Protein AF-A0A430FIF3-F1 (afdb_monomer)

Sequence (145 aa):
MPFPQLFASPEFWSAFLVASVGSGGVLAWILRRIDRHLDRHDMTITRDELDRALAESPVILALESKLDRDYTRLDESERDRRAIRLDVLRIEMFAHTNTRTQHERQLEAGKEYLALGGNGLGHARYDALKADYVRRETECDWEYR

Organism: NCBI:txid2306973

Structure (mmCIF, N/CA/C/O backbone):
data_AF-A0A430FIF3-F1
#
_entry.id   AF-A0A430FIF3-F1
#
loop_
_atom_site.group_PDB
_atom_site.id
_atom_site.type_symbol
_atom_site.label_atom_id
_atom_site.label_alt_id
_atom_site.label_comp_id
_atom_site.label_asym_id
_atom_site.label_entity_id
_atom_site.label_seq_id
_atom_site.pdbx_PDB_ins_code
_atom_site.Cartn_x
_atom_site.Cartn_y
_atom_site.Cartn_z
_atom_site.occupancy
_atom_site.B_iso_or_equiv
_atom_site.auth_seq_id
_atom_site.auth_comp_id
_atom_site.auth_asym_id
_atom_site.auth_atom_id
_atom_site.pdbx_PDB_model_num
ATOM 1 N N . MET A 1 1 ? -7.020 45.912 -17.435 1.00 45.12 1 MET A N 1
ATOM 2 C CA . MET A 1 1 ? -6.045 44.806 -17.334 1.00 45.12 1 MET A CA 1
ATOM 3 C C . MET A 1 1 ? -5.134 44.880 -18.555 1.00 45.12 1 MET A C 1
ATOM 5 O O . MET A 1 1 ? -5.679 44.903 -19.653 1.00 45.12 1 MET A O 1
ATOM 9 N N . PRO A 1 2 ? -3.809 45.040 -18.401 1.00 46.19 2 PRO A N 1
ATOM 10 C CA . PRO A 1 2 ? -2.894 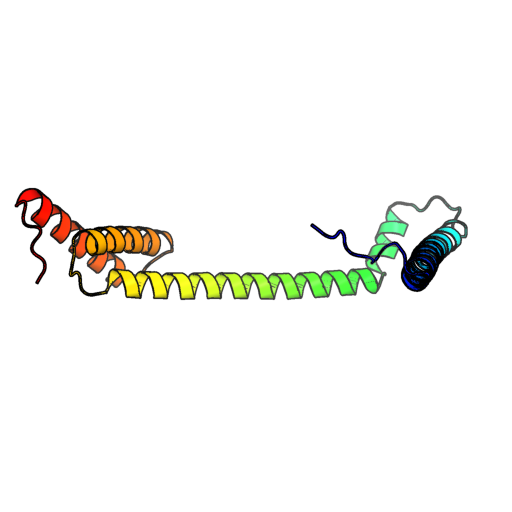45.195 -19.530 1.00 46.19 2 PRO A CA 1
ATOM 11 C C . PRO A 1 2 ? -2.587 43.826 -20.158 1.00 46.19 2 PRO A C 1
ATOM 13 O O . PRO A 1 2 ? -2.177 42.901 -19.463 1.00 46.19 2 PRO A O 1
ATOM 16 N N . PHE A 1 3 ? -2.808 43.694 -21.467 1.00 51.97 3 PHE A N 1
ATOM 17 C CA . PHE A 1 3 ? -2.373 42.536 -22.254 1.00 51.97 3 PHE A CA 1
ATOM 18 C C . PHE A 1 3 ? -0.846 42.594 -22.464 1.00 51.97 3 PHE A C 1
ATOM 20 O O . PHE A 1 3 ? -0.310 43.688 -22.666 1.00 51.97 3 PHE A O 1
ATOM 27 N N . PRO A 1 4 ? -0.119 41.464 -22.402 1.00 54.31 4 PRO A N 1
ATOM 28 C CA . PRO A 1 4 ? 1.340 41.470 -22.436 1.00 54.31 4 PRO A CA 1
ATOM 29 C C . PRO A 1 4 ? 1.866 41.858 -23.826 1.00 54.31 4 PRO A C 1
ATOM 31 O O . PRO A 1 4 ? 1.459 41.303 -24.844 1.00 54.31 4 PRO A O 1
ATOM 34 N N . GLN A 1 5 ? 2.817 42.793 -23.850 1.00 58.12 5 GLN A N 1
ATOM 35 C CA . GLN A 1 5 ? 3.445 43.406 -25.033 1.00 58.12 5 GLN A CA 1
ATOM 36 C C . GLN A 1 5 ? 4.363 42.457 -25.840 1.00 58.12 5 GLN A C 1
ATOM 38 O O . GLN A 1 5 ? 5.188 42.909 -26.629 1.00 58.12 5 GLN A O 1
ATOM 43 N N . LEU A 1 6 ? 4.232 41.139 -25.666 1.00 53.78 6 LEU A N 1
ATOM 44 C CA . LEU A 1 6 ? 5.118 40.135 -26.269 1.00 53.78 6 LEU A CA 1
ATOM 45 C C . LEU A 1 6 ? 4.971 40.030 -27.796 1.00 53.78 6 LEU A C 1
ATOM 47 O O . LEU A 1 6 ? 5.928 39.680 -28.471 1.00 53.78 6 LEU A O 1
ATOM 51 N N . PHE A 1 7 ? 3.808 40.381 -28.353 1.00 54.75 7 PHE A N 1
ATOM 52 C CA . PHE A 1 7 ? 3.545 40.291 -29.798 1.00 54.75 7 PHE A CA 1
ATOM 53 C C . PHE A 1 7 ? 3.959 41.539 -30.598 1.00 54.75 7 PHE A C 1
ATOM 55 O O . PHE A 1 7 ? 3.883 41.532 -31.827 1.00 54.75 7 PHE A O 1
ATOM 62 N N . ALA A 1 8 ? 4.372 42.614 -29.914 1.00 59.53 8 ALA A N 1
ATOM 63 C CA . ALA A 1 8 ? 4.724 43.893 -30.534 1.00 59.53 8 ALA A CA 1
ATOM 64 C C . ALA A 1 8 ? 6.238 44.077 -30.741 1.00 59.53 8 ALA A C 1
ATOM 66 O O . ALA A 1 8 ? 6.643 45.035 -31.400 1.00 59.53 8 ALA A O 1
ATOM 67 N N . SER A 1 9 ? 7.082 43.192 -30.192 1.00 66.88 9 SER A N 1
ATOM 68 C CA . SER A 1 9 ? 8.530 43.306 -30.357 1.00 66.88 9 SER A CA 1
ATOM 69 C C . SER A 1 9 ? 8.990 42.666 -31.680 1.00 66.88 9 SER A C 1
ATOM 71 O O . SER A 1 9 ? 8.602 41.539 -32.003 1.00 66.88 9 SER A O 1
ATOM 73 N N . PRO A 1 10 ? 9.843 43.347 -32.467 1.00 66.62 10 PRO A N 1
ATOM 74 C CA . PRO A 1 10 ? 10.403 42.783 -33.699 1.00 66.62 10 PRO A CA 1
ATOM 75 C C . PRO A 1 10 ? 11.294 41.556 -33.431 1.00 66.62 10 PRO A C 1
ATOM 77 O O . PRO A 1 10 ? 11.452 40.702 -34.301 1.00 66.62 10 PRO A O 1
ATOM 80 N N . GLU A 1 11 ? 11.818 41.432 -32.209 1.00 70.00 11 GLU A N 1
ATOM 81 C CA . GLU A 1 11 ? 12.601 40.285 -31.735 1.00 70.00 11 GLU A CA 1
ATOM 82 C C . GLU A 1 11 ? 11.768 38.999 -31.602 1.00 70.00 11 GLU A C 1
ATOM 84 O O . GLU A 1 11 ? 12.270 37.905 -31.853 1.00 70.00 11 GLU A O 1
ATOM 89 N N . PHE A 1 12 ? 10.476 39.107 -31.266 1.00 70.19 12 PHE A N 1
ATOM 90 C CA . PHE A 1 12 ? 9.582 37.949 -31.202 1.00 70.19 12 PHE A CA 1
ATOM 91 C C . PHE A 1 12 ? 9.345 37.349 -32.596 1.00 70.19 12 PHE A C 1
ATOM 93 O O . PHE A 1 12 ? 9.432 36.134 -32.781 1.00 70.19 12 PHE A O 1
ATOM 100 N N . TRP A 1 13 ? 9.107 38.197 -33.600 1.00 60.84 13 TRP A N 1
ATOM 101 C CA . TRP A 1 13 ? 8.873 37.752 -34.977 1.00 60.84 13 TRP A CA 1
ATOM 102 C C . TRP A 1 13 ? 10.129 37.187 -35.642 1.00 60.84 13 TRP A C 1
ATOM 104 O O . TRP A 1 13 ? 10.032 36.210 -36.388 1.00 60.84 13 TRP A O 1
ATOM 114 N N . SER A 1 14 ? 11.311 37.737 -35.347 1.00 68.25 14 SER A N 1
ATOM 115 C CA . SER A 1 14 ? 12.572 37.179 -35.844 1.00 68.25 14 SER A CA 1
ATOM 116 C C . SER A 1 14 ? 12.881 35.821 -35.205 1.00 68.25 14 SER A C 1
ATOM 118 O O . SER A 1 14 ? 13.217 34.882 -35.927 1.00 68.25 14 SER A O 1
ATOM 120 N N . ALA A 1 15 ? 12.675 35.666 -33.893 1.00 65.31 15 ALA A N 1
ATOM 121 C CA . ALA A 1 15 ? 12.822 34.382 -33.208 1.00 65.31 15 ALA A CA 1
ATOM 122 C C . ALA A 1 15 ? 11.824 33.330 -33.726 1.00 65.31 15 ALA A C 1
ATOM 124 O O . ALA A 1 15 ? 12.206 32.183 -33.963 1.00 65.31 15 ALA A O 1
ATOM 125 N N . PHE A 1 16 ? 10.570 33.722 -33.975 1.00 65.25 16 PHE A N 1
ATOM 126 C CA . PHE A 1 16 ? 9.550 32.837 -34.536 1.00 65.25 16 PHE A CA 1
ATOM 127 C C . PHE A 1 16 ? 9.892 32.386 -35.964 1.00 65.25 16 PHE A C 1
ATOM 129 O O . PHE A 1 16 ? 9.758 31.204 -36.282 1.00 65.25 16 PHE A O 1
ATOM 136 N N . LEU A 1 17 ? 10.393 33.284 -36.819 1.00 61.62 17 LEU A N 1
ATOM 137 C CA . LEU A 1 17 ? 10.817 32.949 -38.184 1.00 61.62 17 LEU A CA 1
ATOM 138 C C . LEU A 1 17 ? 12.050 32.041 -38.204 1.00 61.62 17 LEU A C 1
ATOM 140 O O . LEU A 1 17 ? 12.065 31.059 -38.944 1.00 61.62 17 LEU A O 1
ATOM 144 N N . VAL A 1 18 ? 13.055 32.312 -37.368 1.00 63.84 18 VAL A N 1
ATOM 145 C CA . VAL A 1 18 ? 14.255 31.465 -37.258 1.00 63.84 18 VAL A CA 1
ATOM 146 C C . VAL A 1 18 ? 13.897 30.078 -36.717 1.00 63.84 18 VAL A C 1
ATOM 148 O O . VAL A 1 18 ? 14.372 29.079 -37.257 1.00 63.84 18 VAL A O 1
ATOM 151 N N . ALA A 1 19 ? 13.009 29.990 -35.722 1.00 56.62 19 ALA A N 1
ATOM 152 C CA . ALA A 1 19 ? 12.508 28.713 -35.217 1.00 56.62 19 ALA A CA 1
ATOM 153 C C . ALA A 1 19 ? 11.702 27.951 -36.286 1.00 56.62 19 ALA A C 1
ATOM 155 O O . ALA A 1 19 ? 11.930 26.763 -36.495 1.00 56.62 19 ALA A O 1
ATOM 156 N N . SER A 1 20 ? 10.833 28.639 -37.032 1.00 58.38 20 SER A N 1
ATOM 157 C CA . SER A 1 20 ? 10.010 28.036 -38.093 1.00 58.38 20 SER A CA 1
ATOM 158 C C . SER A 1 20 ? 10.855 27.506 -39.259 1.00 58.38 20 SER A C 1
ATOM 160 O O . SER A 1 20 ? 10.622 26.400 -39.751 1.00 58.38 20 SER A O 1
ATOM 162 N N . VAL A 1 21 ? 11.877 28.260 -39.677 1.00 57.66 21 VAL A N 1
ATOM 163 C CA . VAL A 1 21 ? 12.812 27.859 -40.742 1.00 57.66 21 VAL A CA 1
ATOM 164 C C . VAL A 1 21 ? 13.755 26.748 -40.266 1.00 57.66 21 VAL A C 1
ATOM 166 O O . VAL A 1 21 ? 14.027 25.814 -41.021 1.00 57.66 21 VAL A O 1
ATOM 169 N N . GLY A 1 22 ? 14.198 26.786 -39.006 1.00 53.81 22 GLY A N 1
ATOM 170 C CA . GLY A 1 22 ? 15.024 25.739 -38.399 1.00 53.81 22 GLY A CA 1
ATOM 171 C C . GLY A 1 22 ? 14.293 24.400 -38.269 1.00 53.81 22 GLY A C 1
ATOM 172 O O . GLY A 1 22 ? 14.832 23.361 -38.651 1.00 53.81 22 GLY A O 1
ATOM 173 N N . SER A 1 23 ? 13.040 24.409 -37.807 1.00 52.16 23 SER A N 1
ATOM 174 C CA . SER A 1 23 ? 12.227 23.195 -37.657 1.00 52.16 23 SER A CA 1
ATOM 175 C C . SER A 1 23 ? 11.802 22.604 -39.005 1.00 52.16 23 SER A C 1
ATOM 177 O O . SER A 1 23 ? 11.862 21.386 -39.187 1.00 52.16 23 SER A O 1
ATOM 179 N N . GLY A 1 24 ? 11.443 23.452 -39.978 1.00 49.88 24 GLY A N 1
ATOM 180 C CA . GLY A 1 24 ? 11.095 23.020 -41.333 1.00 49.88 24 GLY A CA 1
ATOM 181 C C . GLY A 1 24 ? 12.292 22.471 -42.111 1.00 49.88 24 GLY A C 1
ATOM 182 O O . GLY A 1 24 ? 12.164 21.459 -42.794 1.00 49.88 24 GLY A O 1
ATOM 183 N N . GLY A 1 25 ? 13.473 23.080 -41.962 1.00 57.09 25 GLY A N 1
ATOM 184 C CA . GLY A 1 25 ? 14.703 22.635 -42.619 1.00 57.09 25 GLY A CA 1
ATOM 185 C C . GLY A 1 25 ? 15.209 21.284 -42.112 1.00 57.09 25 GLY A C 1
ATOM 186 O O . GLY A 1 25 ? 15.630 20.456 -42.915 1.00 57.09 25 GLY A O 1
ATOM 187 N N . VAL A 1 26 ? 15.118 21.023 -40.804 1.00 58.47 26 VAL A N 1
ATOM 188 C CA . VAL A 1 26 ? 15.513 19.730 -40.218 1.00 58.47 26 VAL A CA 1
ATOM 189 C C . VAL A 1 26 ? 14.536 18.626 -40.615 1.00 58.47 26 VAL A C 1
ATOM 191 O O . VAL A 1 26 ? 14.978 17.566 -41.049 1.00 58.47 26 VAL A O 1
ATOM 194 N N . LEU A 1 27 ? 13.223 18.876 -40.561 1.00 53.44 27 LEU A N 1
ATOM 195 C CA . LEU A 1 27 ? 12.224 17.913 -41.037 1.00 53.44 27 LEU A CA 1
ATOM 196 C C . LEU A 1 27 ? 12.357 17.663 -42.542 1.00 53.44 27 LEU A C 1
ATOM 198 O O . LEU A 1 27 ? 12.366 16.512 -42.960 1.00 53.44 27 LEU A O 1
ATOM 202 N N . ALA A 1 28 ? 12.550 18.705 -43.355 1.00 60.19 28 ALA A N 1
ATOM 203 C CA . ALA A 1 28 ? 12.780 18.560 -44.790 1.00 60.19 28 ALA A CA 1
ATOM 204 C C . ALA A 1 28 ? 14.100 17.837 -45.098 1.00 60.19 28 ALA A C 1
ATOM 206 O O . ALA A 1 28 ? 14.166 17.072 -46.055 1.00 60.19 28 ALA A O 1
ATOM 207 N N . TRP A 1 29 ? 15.149 18.032 -44.294 1.00 67.38 29 TRP A N 1
ATOM 208 C CA . TRP A 1 29 ? 16.409 17.302 -44.428 1.00 67.38 29 TRP A CA 1
ATOM 209 C C . TRP A 1 29 ? 16.261 15.829 -44.037 1.00 67.38 29 TRP A C 1
ATOM 211 O O . TRP A 1 29 ? 16.745 14.975 -44.775 1.00 67.38 29 TRP A O 1
ATOM 221 N N . ILE A 1 30 ? 15.552 15.519 -42.945 1.00 66.44 30 ILE A N 1
ATOM 222 C CA . ILE A 1 30 ? 15.249 14.142 -42.517 1.00 66.44 30 ILE A CA 1
ATOM 223 C C . ILE A 1 30 ? 14.392 13.442 -43.572 1.00 66.44 30 ILE A C 1
ATOM 225 O O . ILE A 1 30 ? 14.760 12.367 -44.040 1.00 66.44 30 ILE A O 1
ATOM 229 N N . LEU A 1 31 ? 13.302 14.076 -44.007 1.00 66.06 31 LEU A N 1
ATOM 230 C CA . LEU A 1 31 ? 12.425 13.538 -45.043 1.00 66.06 31 LEU A CA 1
ATOM 231 C C . LEU A 1 31 ? 13.194 13.341 -46.346 1.00 66.06 31 LEU A C 1
ATOM 233 O O . LEU A 1 31 ? 13.163 12.253 -46.894 1.00 66.06 31 LEU A O 1
ATOM 237 N N . ARG A 1 32 ? 13.997 14.316 -46.789 1.00 66.19 32 ARG A N 1
ATOM 238 C CA . ARG A 1 32 ? 14.805 14.183 -48.011 1.00 66.19 32 ARG A CA 1
ATOM 239 C C . ARG A 1 32 ? 15.947 13.173 -47.877 1.00 66.19 32 ARG A C 1
ATOM 241 O O . ARG A 1 32 ? 16.416 12.657 -48.888 1.00 66.19 32 ARG A O 1
ATOM 248 N N . ARG A 1 33 ? 16.444 12.904 -46.666 1.00 68.25 33 ARG A N 1
ATOM 249 C CA . ARG A 1 33 ? 17.435 11.849 -46.399 1.00 68.25 33 ARG A CA 1
ATOM 250 C C . ARG A 1 33 ? 16.792 10.476 -46.550 1.00 68.25 33 ARG A C 1
ATOM 252 O O . ARG A 1 33 ? 17.409 9.626 -47.179 1.00 68.25 33 ARG A O 1
ATOM 259 N N . ILE A 1 34 ? 15.590 10.301 -46.002 1.00 62.34 34 ILE A N 1
ATOM 260 C CA . ILE A 1 34 ? 14.786 9.078 -46.099 1.00 62.34 34 ILE A CA 1
ATOM 261 C C . ILE A 1 34 ? 14.365 8.855 -47.553 1.00 62.34 34 ILE A C 1
ATOM 263 O O . ILE A 1 34 ? 14.656 7.806 -48.111 1.00 62.34 34 ILE A O 1
ATOM 267 N N . ASP A 1 35 ? 13.814 9.881 -48.196 1.00 59.41 35 ASP A N 1
ATOM 268 C CA . ASP A 1 35 ? 13.334 9.846 -49.577 1.00 59.41 35 ASP A CA 1
ATOM 269 C C . ASP A 1 35 ? 14.471 9.502 -50.544 1.00 59.41 35 ASP A C 1
ATOM 271 O O . ASP A 1 35 ? 14.382 8.543 -51.288 1.00 59.41 35 ASP A O 1
ATOM 275 N N . ARG A 1 36 ? 15.643 10.143 -50.425 1.00 60.44 36 ARG A N 1
ATOM 276 C CA . ARG A 1 36 ? 16.822 9.822 -51.257 1.00 60.44 36 ARG A CA 1
ATOM 277 C C . ARG A 1 36 ? 17.429 8.440 -50.964 1.00 60.44 36 ARG A C 1
ATOM 279 O O . ARG A 1 36 ? 18.252 7.964 -51.746 1.00 60.44 36 ARG A O 1
ATOM 286 N N . HIS A 1 37 ? 17.099 7.837 -49.821 1.00 55.31 37 HIS A N 1
ATOM 287 C CA . HIS A 1 37 ? 17.475 6.464 -49.488 1.00 55.31 37 HIS A CA 1
ATOM 288 C C . HIS A 1 37 ? 16.441 5.453 -50.000 1.00 55.31 37 HIS A C 1
ATOM 290 O O . HIS A 1 37 ? 16.833 4.338 -50.319 1.00 55.31 37 HIS A O 1
ATOM 296 N N . LEU A 1 38 ? 15.168 5.843 -50.120 1.00 52.84 38 LEU A N 1
ATOM 297 C CA . LEU A 1 38 ? 14.099 5.048 -50.728 1.00 52.84 38 LEU A CA 1
ATOM 298 C C . LEU A 1 38 ? 14.130 5.104 -52.264 1.00 52.84 38 LEU A C 1
ATOM 300 O O . LEU A 1 38 ? 14.073 4.059 -52.895 1.00 52.84 38 LEU A O 1
ATOM 304 N N . ASP A 1 39 ? 14.340 6.278 -52.867 1.00 53.00 39 ASP A N 1
ATOM 305 C CA . ASP A 1 39 ? 14.382 6.491 -54.329 1.00 53.00 39 ASP A CA 1
ATOM 306 C C . ASP A 1 39 ? 15.543 5.745 -55.006 1.00 53.00 39 ASP A C 1
ATOM 308 O O . ASP A 1 39 ? 15.518 5.435 -56.194 1.00 53.00 39 ASP A O 1
ATOM 312 N N . ARG A 1 40 ? 16.607 5.447 -54.249 1.00 55.66 40 ARG A N 1
ATOM 313 C CA . ARG A 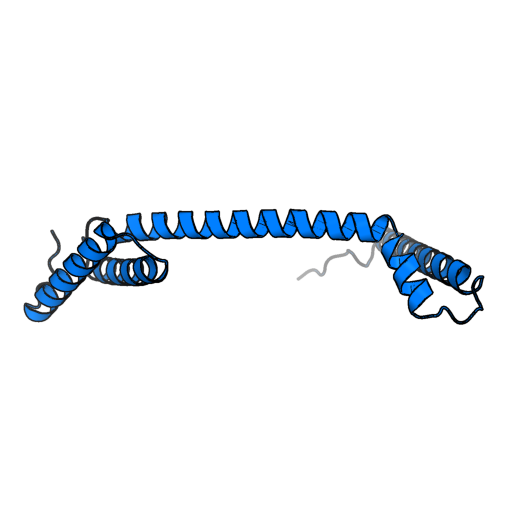1 40 ? 17.741 4.653 -54.747 1.00 55.66 40 ARG A CA 1
ATOM 314 C C . ARG A 1 40 ? 17.451 3.144 -54.730 1.00 55.66 40 ARG A C 1
ATOM 316 O O . ARG A 1 40 ? 18.212 2.385 -55.321 1.00 55.66 40 ARG A O 1
ATOM 323 N N . HIS A 1 41 ? 16.368 2.729 -54.077 1.00 48.53 41 HIS A N 1
ATOM 324 C CA . HIS A 1 41 ? 15.896 1.354 -53.961 1.00 48.53 41 HIS A CA 1
ATOM 325 C C . HIS A 1 41 ? 14.494 1.213 -54.580 1.00 48.53 41 HIS A C 1
ATOM 327 O O . HIS A 1 41 ? 13.590 0.665 -53.955 1.00 48.53 41 HIS A O 1
ATOM 333 N N . ASP A 1 42 ? 14.324 1.655 -55.833 1.00 42.75 42 ASP A N 1
ATOM 334 C CA . ASP A 1 42 ? 13.185 1.273 -56.689 1.00 42.75 42 ASP A CA 1
ATOM 335 C C . ASP A 1 42 ? 13.324 -0.191 -57.163 1.00 42.75 42 ASP A C 1
ATOM 337 O O . ASP A 1 42 ? 13.381 -0.533 -58.342 1.00 42.75 42 ASP A O 1
ATOM 341 N N . MET A 1 43 ? 13.473 -1.080 -56.190 1.00 49.44 43 MET A N 1
ATOM 342 C CA . MET A 1 43 ? 13.221 -2.502 -56.299 1.00 49.44 43 MET A CA 1
ATOM 343 C C . MET A 1 43 ? 12.248 -2.777 -55.174 1.00 49.44 43 MET A C 1
ATOM 345 O O . MET A 1 43 ? 12.543 -2.451 -54.031 1.00 49.44 43 MET A O 1
ATOM 349 N N . THR A 1 44 ? 11.079 -3.313 -55.509 1.00 48.84 44 THR A N 1
ATOM 350 C CA . THR A 1 44 ? 10.0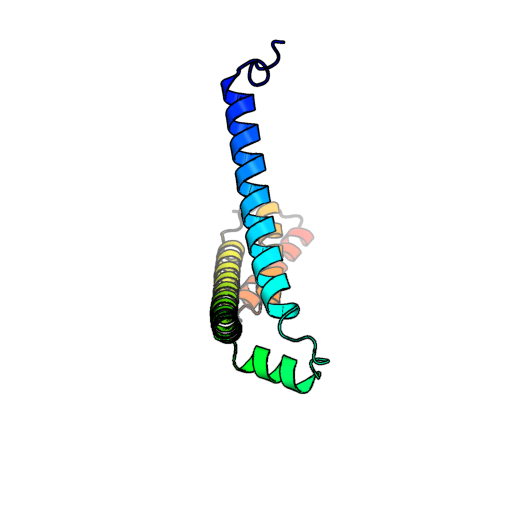66 -3.787 -54.564 1.00 48.84 44 THR A CA 1
ATOM 351 C C . THR A 1 44 ? 10.736 -4.515 -53.402 1.00 48.84 44 THR A C 1
ATOM 353 O O . THR A 1 44 ? 11.068 -5.693 -53.538 1.00 48.84 44 THR A O 1
ATOM 356 N N . ILE A 1 45 ? 10.971 -3.797 -52.297 1.00 53.75 45 ILE A N 1
ATOM 357 C CA . ILE A 1 45 ? 11.613 -4.345 -51.107 1.00 53.75 45 ILE A CA 1
ATOM 358 C C . ILE A 1 45 ? 10.680 -5.442 -50.630 1.00 53.75 45 ILE A C 1
ATOM 360 O O . ILE A 1 45 ? 9.543 -5.199 -50.216 1.00 53.75 45 ILE A O 1
ATOM 364 N N . THR A 1 46 ? 11.143 -6.673 -50.787 1.00 63.91 46 THR A N 1
ATOM 365 C CA . THR A 1 46 ? 10.410 -7.832 -50.304 1.00 63.91 46 THR A CA 1
ATOM 366 C C . THR A 1 46 ? 10.374 -7.762 -48.781 1.00 63.91 46 THR A C 1
ATOM 368 O O . THR A 1 46 ? 11.289 -7.234 -48.147 1.00 63.91 46 THR A O 1
ATOM 371 N N . ARG A 1 47 ? 9.296 -8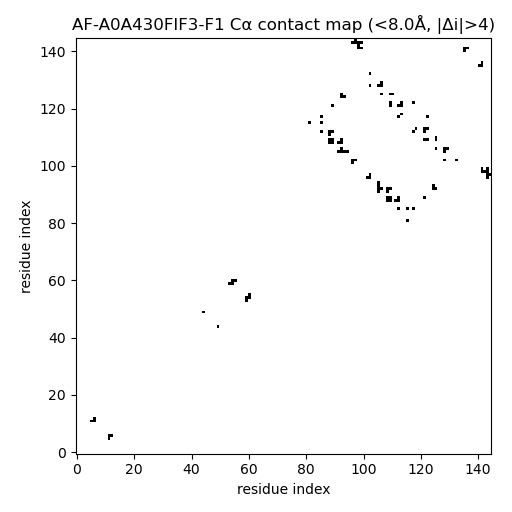.262 -48.169 1.00 63.12 47 ARG A N 1
ATOM 372 C CA . ARG A 1 47 ? 9.130 -8.272 -46.706 1.00 63.12 47 ARG A CA 1
ATOM 373 C C . ARG A 1 47 ? 10.372 -8.827 -45.991 1.00 63.12 47 ARG A C 1
ATOM 375 O O . ARG A 1 47 ? 10.773 -8.283 -44.971 1.00 63.12 47 ARG A O 1
ATOM 382 N N . ASP A 1 48 ? 11.019 -9.813 -46.604 1.00 68.19 48 ASP A N 1
ATOM 383 C CA . ASP A 1 48 ? 12.227 -10.463 -46.098 1.00 68.19 48 ASP A CA 1
ATOM 384 C C . ASP A 1 48 ? 13.463 -9.540 -46.092 1.00 68.19 48 ASP A C 1
ATOM 386 O O . ASP A 1 48 ? 14.284 -9.617 -45.180 1.00 68.19 48 ASP A O 1
ATOM 390 N N . GLU A 1 49 ? 13.605 -8.632 -47.065 1.00 61.31 49 GLU A N 1
ATOM 391 C CA . GLU A 1 49 ? 14.678 -7.622 -47.079 1.00 61.31 49 GLU A CA 1
ATOM 392 C C . GLU A 1 49 ? 14.444 -6.523 -46.045 1.00 61.31 49 GLU A C 1
ATOM 394 O O . GLU A 1 49 ? 15.399 -6.052 -45.426 1.00 61.31 49 GLU A O 1
ATOM 399 N N . LEU A 1 50 ? 13.184 -6.136 -45.825 1.00 64.19 50 LEU A N 1
ATOM 400 C CA . LEU A 1 50 ? 12.835 -5.199 -44.764 1.00 64.19 50 LEU A CA 1
ATOM 401 C C . LEU A 1 50 ? 13.103 -5.822 -43.391 1.00 64.19 50 LEU A C 1
ATOM 403 O O . LEU A 1 50 ? 13.770 -5.201 -42.570 1.00 64.19 50 LEU A O 1
ATOM 407 N N . ASP A 1 51 ? 12.667 -7.061 -43.165 1.00 68.38 51 ASP A N 1
ATOM 408 C CA . ASP A 1 51 ? 12.923 -7.791 -41.920 1.00 68.38 51 ASP A CA 1
ATOM 409 C C . ASP A 1 51 ? 14.433 -7.984 -41.689 1.00 68.38 51 ASP A C 1
ATOM 411 O O . ASP A 1 51 ? 14.919 -7.815 -40.569 1.00 68.38 51 ASP A O 1
ATOM 415 N N . ARG A 1 52 ? 15.212 -8.224 -42.753 1.00 68.19 52 ARG A N 1
ATOM 416 C CA . ARG A 1 52 ? 16.676 -8.302 -42.679 1.00 68.19 52 ARG A CA 1
ATOM 417 C C . ARG A 1 52 ? 17.334 -6.957 -42.365 1.00 68.19 52 ARG A C 1
ATOM 419 O O . ARG A 1 52 ? 18.208 -6.899 -41.504 1.00 68.19 52 ARG A O 1
ATOM 426 N N . ALA A 1 53 ? 16.913 -5.874 -43.014 1.00 65.69 53 ALA A N 1
ATOM 427 C CA . ALA A 1 53 ? 17.434 -4.533 -42.751 1.00 65.69 53 ALA A CA 1
ATOM 428 C C . ALA A 1 53 ? 17.052 -4.030 -41.349 1.00 65.69 53 ALA A C 1
ATOM 430 O O . ALA A 1 53 ? 17.833 -3.319 -40.716 1.00 65.69 53 ALA A O 1
ATOM 431 N N . LEU A 1 54 ? 15.877 -4.415 -40.841 1.00 63.47 54 LEU A N 1
ATOM 432 C CA . LEU A 1 54 ? 15.454 -4.125 -39.474 1.00 63.47 54 LEU A CA 1
ATOM 433 C C . LEU A 1 54 ? 16.269 -4.938 -38.453 1.00 63.47 54 LEU A C 1
ATOM 435 O O . LEU A 1 54 ? 16.695 -4.375 -37.447 1.00 63.47 54 LEU A O 1
ATOM 439 N N . ALA A 1 55 ? 16.551 -6.214 -38.739 1.00 67.25 55 ALA A N 1
ATOM 440 C CA . ALA A 1 55 ? 17.377 -7.080 -37.893 1.00 67.25 55 ALA A CA 1
ATOM 441 C C . ALA A 1 55 ? 18.861 -6.665 -37.856 1.00 67.25 55 ALA A C 1
ATOM 443 O O . ALA A 1 55 ? 19.522 -6.809 -36.829 1.00 67.25 55 ALA A O 1
ATOM 444 N N . GLU A 1 56 ? 19.393 -6.130 -38.958 1.00 69.62 56 GLU A N 1
ATOM 445 C CA . GLU A 1 56 ? 20.783 -5.660 -39.054 1.00 69.62 56 GLU A CA 1
ATOM 446 C C . GLU A 1 56 ? 20.941 -4.177 -38.648 1.00 69.62 56 GLU A C 1
ATOM 448 O O . GLU A 1 56 ? 22.064 -3.681 -38.525 1.00 69.62 56 GLU A O 1
ATOM 453 N N . SER A 1 57 ? 19.839 -3.450 -38.413 1.00 76.19 57 SER A N 1
ATOM 454 C CA . SER A 1 57 ? 19.878 -2.028 -38.062 1.00 76.19 57 SER A CA 1
ATOM 455 C C . SER A 1 57 ? 20.437 -1.822 -36.647 1.00 76.19 57 SER A C 1
ATOM 457 O O . SER A 1 57 ? 19.783 -2.176 -35.658 1.00 76.19 57 SER A O 1
ATOM 459 N N . PRO A 1 58 ? 21.597 -1.152 -36.494 1.00 76.44 58 PRO A N 1
ATOM 460 C CA . PRO A 1 58 ? 22.195 -0.904 -35.183 1.00 76.44 58 PRO A CA 1
ATOM 461 C C . PRO A 1 58 ? 21.308 -0.023 -34.295 1.00 76.44 58 PRO A C 1
ATOM 463 O O . PRO A 1 58 ? 21.410 -0.076 -33.073 1.00 76.44 58 PRO A O 1
ATOM 466 N N . VAL A 1 59 ? 20.416 0.774 -34.896 1.00 79.31 59 VAL A N 1
ATOM 467 C CA . VAL A 1 59 ? 19.450 1.606 -34.168 1.00 79.31 59 VAL A CA 1
ATOM 468 C C . VAL A 1 59 ? 18.365 0.747 -33.525 1.00 79.31 59 VAL A C 1
ATOM 470 O O . VAL A 1 59 ? 17.979 1.023 -32.393 1.00 79.31 59 VAL A O 1
ATOM 473 N N . ILE A 1 60 ? 17.889 -0.293 -34.214 1.00 75.88 60 ILE A N 1
ATOM 474 C CA . ILE A 1 60 ? 16.828 -1.173 -33.705 1.00 75.88 60 ILE A CA 1
ATOM 475 C C . ILE A 1 60 ? 17.369 -2.060 -32.592 1.00 75.88 60 ILE A C 1
ATOM 477 O O . ILE A 1 60 ? 16.766 -2.107 -31.526 1.00 75.88 60 ILE A O 1
ATOM 481 N N . LEU A 1 61 ? 18.560 -2.633 -32.768 1.00 78.69 61 LEU A N 1
ATOM 482 C CA . LEU A 1 61 ? 19.240 -3.385 -31.708 1.00 78.69 61 LEU A CA 1
ATOM 483 C C . LEU A 1 61 ? 19.555 -2.504 -30.481 1.00 78.69 61 LEU A C 1
ATOM 485 O O . LEU A 1 61 ? 19.411 -2.926 -29.330 1.00 78.69 61 LEU A O 1
ATOM 489 N N . ALA A 1 62 ? 19.945 -1.241 -30.695 1.00 84.12 62 ALA A N 1
ATOM 490 C CA . ALA A 1 62 ? 20.139 -0.283 -29.605 1.00 84.12 62 ALA A CA 1
ATOM 491 C C . ALA A 1 62 ? 18.820 0.084 -28.900 1.00 84.12 62 ALA A C 1
ATOM 493 O O . ALA A 1 62 ? 18.809 0.302 -27.689 1.00 84.12 62 ALA A O 1
ATOM 494 N N . LEU A 1 63 ? 17.709 0.151 -29.637 1.00 83.38 63 LEU A N 1
ATOM 495 C CA . LEU A 1 63 ? 16.392 0.445 -29.078 1.00 83.38 63 LEU A CA 1
ATOM 496 C C . LEU A 1 63 ? 15.831 -0.746 -28.296 1.00 83.38 63 LEU A C 1
ATOM 498 O O . LEU A 1 63 ? 15.322 -0.547 -27.199 1.00 83.38 63 LEU A O 1
ATOM 502 N N . GLU A 1 64 ? 15.983 -1.964 -28.811 1.00 85.31 64 GLU A N 1
ATOM 503 C CA . GLU A 1 64 ? 15.596 -3.205 -28.135 1.00 85.31 64 GLU A CA 1
ATOM 504 C C . GLU A 1 64 ? 16.376 -3.387 -26.829 1.00 85.31 64 GLU A C 1
ATOM 506 O O . GLU A 1 64 ? 15.774 -3.531 -25.769 1.00 85.31 64 GLU A O 1
ATOM 511 N N . SER A 1 65 ? 17.707 -3.252 -26.867 1.00 85.88 65 SER A N 1
ATOM 512 C CA . SER A 1 65 ? 18.539 -3.343 -25.655 1.00 85.88 65 SER A CA 1
ATOM 513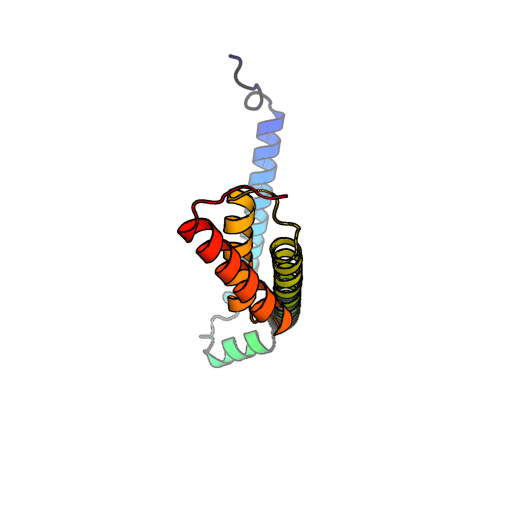 C C . SER A 1 65 ? 18.242 -2.245 -24.627 1.00 85.88 65 SER A C 1
ATOM 515 O O . SER A 1 65 ? 18.391 -2.458 -23.421 1.00 85.88 65 SER A O 1
ATOM 517 N N . LYS A 1 66 ? 17.814 -1.059 -25.076 1.00 90.56 66 LYS A N 1
ATOM 518 C CA . LYS A 1 66 ? 17.348 0.000 -24.179 1.00 90.56 66 LYS A CA 1
ATOM 519 C C . LYS A 1 66 ? 15.985 -0.335 -23.579 1.00 90.56 66 LYS A C 1
ATOM 521 O O . LYS A 1 66 ? 15.806 -0.142 -22.382 1.00 90.56 66 LYS A O 1
ATOM 526 N N . LEU A 1 67 ? 15.053 -0.835 -24.387 1.00 91.19 67 LEU A N 1
ATOM 527 C CA . LEU A 1 67 ? 13.712 -1.199 -23.944 1.00 91.19 67 LEU A CA 1
ATOM 528 C C . LEU A 1 67 ? 13.754 -2.344 -22.929 1.00 91.19 67 LEU A C 1
ATOM 530 O O . LEU A 1 67 ? 13.081 -2.259 -21.909 1.00 91.19 67 LEU A O 1
ATOM 534 N N . ASP A 1 68 ? 14.599 -3.349 -23.152 1.00 91.75 68 ASP A N 1
ATOM 535 C CA . ASP A 1 68 ? 14.825 -4.455 -22.215 1.00 91.75 68 ASP A CA 1
ATOM 536 C C . ASP A 1 68 ? 15.367 -3.963 -20.856 1.00 91.75 68 ASP A C 1
ATOM 538 O O . ASP A 1 68 ? 14.861 -4.309 -19.782 1.00 91.75 68 ASP A O 1
ATOM 542 N N . ARG A 1 69 ? 16.340 -3.042 -20.892 1.00 90.81 69 ARG A N 1
ATOM 543 C CA . ARG A 1 69 ? 16.883 -2.401 -19.686 1.00 90.81 69 ARG A CA 1
ATOM 544 C C . ARG A 1 69 ? 15.843 -1.555 -18.954 1.00 90.81 69 ARG A C 1
ATOM 546 O O . ARG A 1 69 ? 15.761 -1.615 -17.727 1.00 90.81 69 ARG A O 1
ATOM 553 N N . ASP A 1 70 ? 15.080 -0.750 -19.686 1.00 92.88 70 ASP A N 1
ATOM 554 C CA . ASP A 1 70 ? 14.059 0.125 -19.110 1.00 92.88 70 ASP A CA 1
ATOM 555 C C . ASP A 1 70 ? 12.900 -0.699 -18.527 1.00 92.88 70 ASP A C 1
ATOM 557 O O . ASP A 1 70 ? 12.405 -0.366 -17.450 1.00 92.88 70 ASP A O 1
ATOM 561 N N . TYR A 1 71 ? 12.524 -1.808 -19.172 1.00 92.44 71 TYR A N 1
ATOM 562 C CA . TYR A 1 71 ? 11.526 -2.749 -18.664 1.00 92.44 71 TYR A CA 1
ATOM 563 C C . TYR A 1 71 ? 11.980 -3.388 -17.348 1.00 92.44 71 TYR A C 1
ATOM 565 O O . TYR A 1 71 ? 11.242 -3.362 -16.365 1.00 92.44 71 TYR A O 1
ATOM 573 N N . THR A 1 72 ? 13.225 -3.867 -17.292 1.00 92.12 72 THR A N 1
ATOM 574 C CA . THR A 1 72 ? 13.814 -4.425 -16.063 1.00 92.12 72 THR A CA 1
ATOM 575 C C . THR A 1 72 ? 13.818 -3.397 -14.929 1.00 92.12 72 THR A C 1
ATOM 577 O O . THR A 1 72 ? 13.379 -3.683 -13.817 1.00 92.12 72 THR A O 1
ATOM 580 N N . ARG A 1 73 ? 14.238 -2.159 -15.220 1.00 92.81 73 ARG A N 1
ATOM 581 C CA . ARG A 1 73 ? 14.248 -1.063 -14.241 1.00 92.81 73 ARG A CA 1
ATOM 582 C C . ARG A 1 73 ? 12.843 -0.707 -13.744 1.00 92.81 73 ARG A C 1
ATOM 584 O O . ARG A 1 73 ? 12.672 -0.328 -12.585 1.00 92.81 73 ARG A O 1
ATOM 591 N N . LEU A 1 74 ? 11.844 -0.762 -14.621 1.00 93.44 74 LEU A N 1
ATOM 592 C CA . LEU A 1 74 ? 10.459 -0.470 -14.266 1.00 93.44 74 LEU A CA 1
ATOM 593 C C . LEU A 1 74 ? 9.887 -1.555 -13.350 1.00 93.44 74 LEU A C 1
ATOM 595 O O . LEU A 1 74 ? 9.306 -1.225 -12.320 1.00 93.44 74 LEU A O 1
ATOM 599 N N . ASP A 1 75 ? 10.131 -2.820 -13.672 1.00 93.56 75 ASP A N 1
ATOM 600 C CA . ASP A 1 75 ? 9.730 -3.975 -12.866 1.00 93.56 75 ASP A CA 1
ATOM 601 C C . ASP A 1 75 ? 10.389 -3.957 -11.468 1.00 93.56 75 ASP A C 1
ATOM 603 O O . ASP A 1 75 ? 9.721 -4.151 -10.451 1.00 93.56 75 ASP A O 1
ATOM 607 N N . GLU A 1 76 ? 11.676 -3.603 -11.374 1.00 94.06 76 GLU A N 1
ATOM 608 C CA . GLU A 1 76 ? 12.343 -3.328 -10.089 1.00 94.06 76 GLU A CA 1
ATOM 609 C C . GLU A 1 76 ? 11.660 -2.190 -9.314 1.00 94.06 76 GLU A C 1
ATOM 611 O O . GLU A 1 76 ? 11.331 -2.340 -8.136 1.00 94.06 76 GLU A O 1
ATOM 616 N N . SER A 1 77 ? 11.364 -1.069 -9.981 1.00 93.94 77 SER A N 1
ATOM 617 C CA . SER A 1 77 ? 10.692 0.065 -9.342 1.00 93.94 77 SER A CA 1
ATOM 618 C C . SER A 1 77 ? 9.281 -0.278 -8.853 1.00 93.94 77 SER A C 1
ATOM 620 O O . SER A 1 77 ? 8.849 0.252 -7.826 1.00 93.94 77 SER A O 1
ATOM 622 N N . GLU A 1 78 ? 8.544 -1.130 -9.564 1.00 93.88 78 GLU A N 1
ATOM 623 C CA . GLU A 1 78 ? 7.219 -1.591 -9.150 1.00 93.88 78 GLU A CA 1
ATOM 624 C C . GLU A 1 78 ? 7.288 -2.493 -7.916 1.00 93.88 78 GLU A C 1
ATOM 626 O O . GLU A 1 78 ? 6.487 -2.322 -6.988 1.00 93.88 78 GLU A O 1
ATOM 631 N N . ARG A 1 79 ? 8.280 -3.391 -7.848 1.00 93.06 79 ARG A N 1
ATOM 632 C CA . ARG A 1 79 ? 8.542 -4.200 -6.648 1.00 93.06 79 ARG A CA 1
ATOM 633 C C . ARG A 1 79 ? 8.860 -3.325 -5.440 1.00 93.06 79 ARG A C 1
ATOM 635 O O . ARG A 1 79 ? 8.252 -3.519 -4.386 1.00 93.06 79 ARG A O 1
ATOM 642 N N . ASP A 1 80 ? 9.728 -2.331 -5.607 1.00 94.88 80 ASP A N 1
ATOM 643 C CA . ASP A 1 80 ? 10.097 -1.401 -4.536 1.00 94.88 80 ASP A CA 1
ATOM 644 C C . ASP A 1 80 ? 8.894 -0.591 -4.050 1.00 94.88 80 ASP A C 1
ATOM 646 O O . ASP A 1 80 ? 8.646 -0.482 -2.848 1.00 94.88 80 ASP A O 1
ATOM 650 N N . ARG A 1 81 ? 8.081 -0.064 -4.974 1.00 95.31 81 ARG A N 1
ATOM 651 C CA . ARG A 1 81 ? 6.848 0.657 -4.622 1.00 95.31 81 ARG A CA 1
ATOM 652 C C . ARG A 1 81 ? 5.884 -0.222 -3.843 1.00 95.31 81 ARG A C 1
ATOM 654 O O . ARG A 1 81 ? 5.295 0.244 -2.868 1.00 95.31 81 ARG A O 1
ATOM 661 N N . ARG A 1 82 ? 5.725 -1.484 -4.248 1.00 95.19 82 ARG A N 1
ATOM 662 C CA . ARG A 1 82 ? 4.871 -2.438 -3.537 1.00 95.19 82 ARG A CA 1
ATOM 663 C C . ARG A 1 82 ? 5.399 -2.722 -2.131 1.00 95.19 82 ARG A C 1
ATOM 665 O O . ARG A 1 82 ? 4.603 -2.742 -1.194 1.00 95.19 82 ARG A O 1
ATOM 672 N N . ALA A 1 83 ? 6.710 -2.895 -1.972 1.00 94.50 83 ALA A N 1
ATOM 673 C CA . ALA A 1 83 ? 7.339 -3.100 -0.669 1.00 94.50 83 ALA A CA 1
ATOM 674 C C . ALA A 1 83 ? 7.138 -1.887 0.256 1.00 94.50 83 ALA A C 1
ATOM 676 O O . ALA A 1 83 ? 6.639 -2.034 1.370 1.00 94.50 83 ALA A O 1
ATOM 677 N N . ILE A 1 84 ? 7.406 -0.677 -0.244 1.00 96.81 84 ILE A N 1
ATOM 678 C CA . ILE A 1 84 ? 7.185 0.572 0.500 1.00 96.81 84 ILE A CA 1
ATOM 679 C C . ILE A 1 84 ? 5.710 0.719 0.887 1.00 96.81 84 ILE A C 1
ATOM 681 O O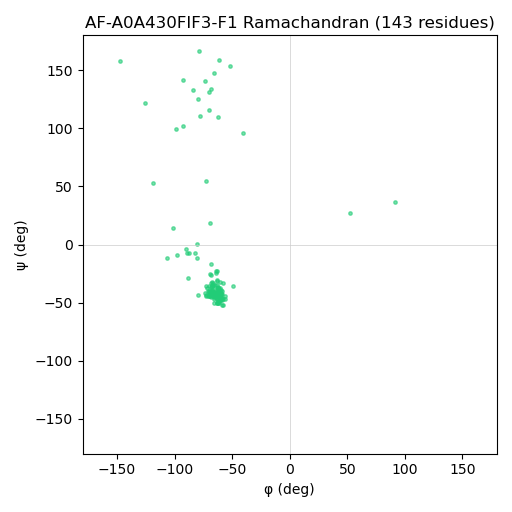 . ILE A 1 84 ? 5.396 1.100 2.015 1.00 96.81 84 ILE A O 1
ATOM 685 N N . ARG A 1 85 ? 4.783 0.399 -0.026 1.00 97.25 85 ARG A N 1
ATOM 686 C CA . ARG A 1 85 ? 3.345 0.472 0.257 1.00 97.25 85 ARG A CA 1
ATOM 687 C C . ARG A 1 85 ? 2.950 -0.473 1.390 1.00 97.25 85 ARG A C 1
ATOM 689 O O . ARG A 1 85 ? 2.223 -0.050 2.285 1.00 97.25 85 ARG A O 1
ATOM 696 N N . LEU A 1 86 ? 3.458 -1.708 1.387 1.00 97.38 86 LEU A N 1
ATOM 697 C CA . LEU A 1 86 ? 3.243 -2.663 2.477 1.00 97.38 86 LEU A CA 1
ATOM 698 C C . LEU A 1 86 ? 3.760 -2.128 3.818 1.00 97.38 86 LEU A C 1
ATOM 700 O O . LEU A 1 86 ? 3.066 -2.261 4.826 1.00 97.38 86 LEU A O 1
ATOM 704 N N . ASP A 1 87 ? 4.936 -1.502 3.840 1.00 97.19 87 ASP A N 1
ATOM 705 C CA . ASP A 1 87 ? 5.506 -0.949 5.071 1.00 97.19 87 ASP A CA 1
ATOM 706 C C . ASP A 1 87 ? 4.696 0.236 5.606 1.00 97.19 87 ASP A C 1
ATOM 708 O O . ASP A 1 87 ? 4.413 0.292 6.803 1.00 97.19 87 ASP A O 1
ATOM 712 N N . VAL A 1 88 ? 4.245 1.143 4.734 1.00 97.88 88 VAL A N 1
ATOM 713 C CA . VAL A 1 88 ? 3.383 2.270 5.127 1.00 97.88 88 VAL A CA 1
ATOM 714 C C . VAL A 1 88 ? 2.063 1.773 5.714 1.00 97.88 88 VAL A C 1
ATOM 716 O O . VAL A 1 88 ? 1.680 2.194 6.806 1.00 97.88 88 VAL A O 1
ATOM 719 N N . LEU A 1 89 ? 1.393 0.843 5.030 1.00 98.06 89 LEU A N 1
ATOM 720 C CA . LEU A 1 89 ? 0.128 0.278 5.504 1.00 98.06 89 LEU A CA 1
ATOM 721 C C . LEU A 1 89 ? 0.306 -0.466 6.831 1.00 98.06 89 LEU A C 1
ATOM 723 O O . LEU A 1 89 ? -0.547 -0.375 7.715 1.00 98.06 89 LEU A O 1
ATOM 727 N N . ARG A 1 90 ? 1.439 -1.161 7.011 1.00 97.38 90 ARG A N 1
ATOM 728 C CA . ARG A 1 90 ? 1.787 -1.787 8.289 1.00 97.38 90 ARG A CA 1
ATOM 729 C C . ARG A 1 90 ? 1.941 -0.733 9.382 1.00 97.38 90 ARG A C 1
ATOM 731 O O . ARG A 1 90 ? 1.330 -0.878 10.433 1.00 97.38 90 ARG A O 1
ATOM 738 N N . ILE A 1 91 ? 2.718 0.323 9.159 1.00 97.44 91 ILE A N 1
ATOM 739 C CA . ILE A 1 91 ? 2.910 1.389 10.155 1.00 97.44 91 ILE A CA 1
ATOM 740 C C . ILE A 1 91 ? 1.561 1.987 10.571 1.00 97.44 91 ILE A C 1
ATOM 742 O O . ILE A 1 91 ? 1.295 2.148 11.761 1.00 97.44 91 ILE A O 1
ATOM 746 N N . GLU A 1 92 ? 0.688 2.257 9.604 1.00 97.25 92 GLU A N 1
ATOM 747 C CA . GLU A 1 92 ? -0.642 2.812 9.846 1.00 97.25 92 GLU A CA 1
ATOM 748 C C . GLU A 1 92 ? -1.522 1.868 10.680 1.00 97.25 92 GLU A C 1
ATOM 750 O O . GLU A 1 92 ? -2.047 2.265 11.723 1.00 97.25 92 GLU A O 1
ATOM 755 N N . MET A 1 93 ? -1.609 0.595 10.287 1.00 97.06 93 MET A N 1
ATOM 756 C CA . MET A 1 93 ? -2.383 -0.438 10.985 1.00 97.06 93 MET A CA 1
ATOM 757 C C . MET A 1 93 ? -1.877 -0.715 12.417 1.00 97.06 93 MET A C 1
ATOM 759 O O . MET A 1 93 ? -2.657 -1.059 13.312 1.00 97.06 93 MET A O 1
ATOM 763 N N . PHE A 1 94 ? -0.573 -0.573 12.660 1.00 97.12 94 PHE A N 1
ATOM 764 C CA . PHE A 1 94 ? 0.043 -0.794 13.974 1.00 97.12 94 PHE A CA 1
ATOM 765 C C . PHE A 1 94 ? 0.097 0.456 14.859 1.00 97.12 94 PHE A C 1
ATOM 767 O O . PHE A 1 94 ? 0.498 0.357 16.019 1.00 97.12 94 PHE A O 1
ATOM 774 N N . ALA A 1 95 ? -0.321 1.620 14.361 1.00 95.88 95 ALA A N 1
ATOM 775 C CA . ALA A 1 95 ? -0.380 2.825 15.175 1.00 95.88 95 ALA A CA 1
ATOM 776 C C . ALA A 1 95 ? -1.350 2.668 16.367 1.00 95.88 95 ALA A C 1
ATOM 778 O O . ALA A 1 95 ? -2.263 1.836 16.366 1.00 95.88 95 ALA A O 1
ATOM 779 N N . HIS A 1 96 ? -1.161 3.496 17.395 1.00 94.56 96 HIS A N 1
ATOM 780 C CA . HIS A 1 96 ? -2.062 3.531 18.549 1.00 94.56 96 HIS A CA 1
ATOM 781 C C . HIS A 1 96 ? -3.419 4.094 18.136 1.00 94.56 96 HIS A C 1
ATOM 783 O O . HIS A 1 96 ? -3.470 5.101 17.432 1.00 94.56 96 HIS A O 1
ATOM 789 N N . THR A 1 97 ? -4.500 3.445 18.559 1.00 94.81 97 THR A N 1
ATOM 790 C CA . THR A 1 97 ? -5.869 3.798 18.178 1.00 94.81 97 THR A CA 1
ATOM 791 C C . THR A 1 97 ? -6.463 4.756 19.208 1.00 94.81 97 THR A C 1
ATOM 793 O O . THR A 1 97 ? -6.887 4.324 20.273 1.00 94.81 97 THR A O 1
ATOM 796 N 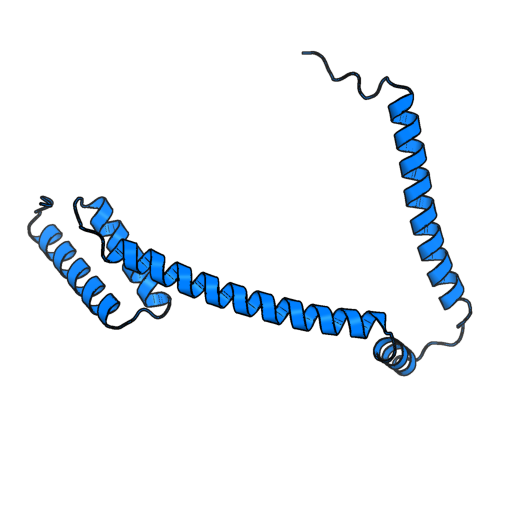N . ASN A 1 98 ? -6.506 6.050 18.887 1.00 93.88 98 ASN A N 1
ATOM 797 C CA . ASN A 1 98 ? -6.947 7.096 19.820 1.00 93.88 98 ASN A CA 1
ATOM 798 C C . ASN A 1 98 ? -8.333 7.665 19.490 1.00 93.88 98 ASN A C 1
ATOM 800 O O . ASN A 1 98 ? -8.890 8.441 20.258 1.00 93.88 98 ASN A O 1
ATOM 804 N N . THR A 1 99 ? -8.876 7.357 18.312 1.00 95.31 99 THR A N 1
ATOM 805 C CA . THR A 1 99 ? -10.180 7.863 17.865 1.00 95.31 99 THR A CA 1
ATOM 806 C C . THR A 1 99 ? -10.882 6.834 16.990 1.00 95.31 99 THR A C 1
ATOM 808 O O . THR A 1 99 ? -10.234 6.002 16.349 1.00 95.31 99 THR A O 1
ATOM 811 N N . ARG A 1 100 ? -12.212 6.941 16.885 1.00 95.88 100 ARG A N 1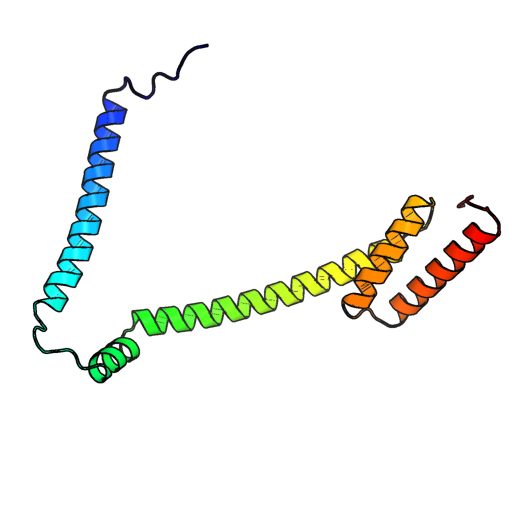
ATOM 812 C CA . ARG A 1 100 ? -13.013 6.085 15.999 1.00 95.88 100 ARG A CA 1
ATOM 813 C C . ARG A 1 100 ? -12.572 6.194 14.539 1.00 95.88 100 ARG A C 1
ATOM 815 O O . ARG A 1 100 ? -12.361 5.177 13.893 1.00 95.88 100 ARG A O 1
ATOM 822 N N . THR A 1 101 ? -12.380 7.410 14.033 1.00 95.62 101 THR A N 1
ATOM 823 C CA . THR A 1 101 ? -11.953 7.634 12.642 1.00 95.62 101 THR A CA 1
ATOM 824 C C . THR A 1 101 ? -10.582 7.027 12.368 1.00 95.62 101 THR A C 1
ATOM 826 O O . THR A 1 101 ? -10.355 6.459 11.302 1.00 95.62 101 THR A O 1
ATOM 829 N N . GLN A 1 102 ? -9.664 7.100 13.334 1.00 96.44 102 GLN A N 1
ATOM 830 C CA . GLN A 1 102 ? -8.377 6.427 13.214 1.00 96.44 102 GLN A CA 1
ATOM 831 C C . GLN A 1 102 ? -8.542 4.904 13.193 1.00 96.44 102 GLN A C 1
ATOM 833 O O . GLN A 1 102 ? -7.896 4.251 12.383 1.00 96.44 102 GLN A O 1
ATOM 838 N N . HIS A 1 103 ? -9.425 4.347 14.022 1.00 97.44 103 HIS A N 1
ATOM 839 C CA . HIS A 1 103 ? -9.723 2.916 14.020 1.00 97.44 103 HIS A CA 1
ATOM 840 C C . HIS A 1 103 ? -10.254 2.445 12.655 1.00 97.44 103 HIS A C 1
ATOM 842 O O . HIS A 1 103 ? -9.756 1.474 12.092 1.00 97.44 103 HIS A O 1
ATOM 848 N N . GLU A 1 104 ? -11.206 3.172 12.072 1.00 97.19 104 GLU A N 1
ATOM 849 C CA . GLU A 1 104 ? -11.759 2.869 10.743 1.00 97.19 104 GLU A CA 1
ATOM 850 C C . GLU A 1 104 ? -10.675 2.933 9.666 1.00 97.19 104 GLU A C 1
ATOM 852 O O . GLU A 1 104 ? -10.537 2.026 8.847 1.00 97.19 104 GLU A O 1
ATOM 857 N N . ARG A 1 105 ? -9.827 3.961 9.726 1.00 97.62 105 ARG A N 1
ATOM 858 C CA . ARG A 1 105 ? -8.692 4.110 8.819 1.00 97.62 105 ARG A CA 1
ATOM 859 C C . ARG A 1 105 ? -7.678 2.968 8.950 1.00 97.62 105 ARG A C 1
ATOM 861 O O . ARG A 1 105 ? -7.164 2.497 7.942 1.00 97.62 105 ARG A O 1
ATOM 868 N N . GLN A 1 106 ? -7.432 2.477 10.163 1.00 98.00 106 GLN A N 1
ATOM 869 C CA . GLN A 1 106 ? -6.580 1.309 10.406 1.00 98.00 106 GLN A CA 1
ATOM 870 C C . GLN A 1 106 ? -7.177 0.019 9.844 1.00 98.00 106 GLN A C 1
ATOM 872 O O . GLN A 1 106 ? -6.434 -0.825 9.346 1.00 98.00 106 GLN A O 1
ATOM 877 N N . LEU A 1 107 ? -8.503 -0.132 9.890 1.00 98.19 107 LEU A N 1
ATOM 878 C CA . LEU A 1 107 ? -9.187 -1.256 9.254 1.00 98.19 107 LEU A CA 1
ATOM 879 C C . LEU A 1 107 ? -9.069 -1.190 7.730 1.00 98.19 107 LEU A C 1
ATOM 881 O O . LEU A 1 107 ? -8.821 -2.220 7.108 1.00 98.19 107 LEU A O 1
ATOM 885 N N . GLU A 1 108 ? -9.192 -0.010 7.123 1.00 98.12 108 GLU A N 1
ATOM 886 C CA . GLU A 1 108 ? -8.979 0.145 5.678 1.00 98.12 108 GLU A CA 1
ATOM 887 C C . GLU A 1 108 ? -7.522 -0.120 5.280 1.00 98.12 108 GLU A C 1
ATOM 889 O O . GLU A 1 108 ? -7.269 -0.904 4.363 1.00 98.12 108 GLU A O 1
ATOM 894 N N . ALA A 1 109 ? -6.559 0.426 6.029 1.00 97.94 109 ALA A N 1
ATOM 895 C CA . ALA A 1 109 ? -5.142 0.136 5.823 1.00 97.94 109 ALA A CA 1
ATOM 896 C C . ALA A 1 109 ? -4.843 -1.365 5.966 1.00 97.94 109 ALA A C 1
ATOM 898 O O . ALA A 1 109 ? -4.095 -1.934 5.171 1.00 97.94 109 ALA A O 1
ATOM 899 N N . GLY A 1 110 ? -5.471 -2.028 6.941 1.00 97.69 110 GLY A N 1
ATOM 900 C CA . GLY A 1 110 ? -5.365 -3.469 7.135 1.00 97.69 110 GLY A CA 1
ATOM 901 C C . GLY A 1 110 ? -5.929 -4.267 5.963 1.00 97.69 110 GLY A C 1
ATOM 902 O O . GLY A 1 110 ? -5.243 -5.147 5.453 1.00 97.69 110 GLY A O 1
ATOM 903 N N . LYS A 1 111 ? -7.124 -3.930 5.461 1.00 97.81 111 LYS A N 1
ATOM 904 C CA . LYS A 1 111 ? -7.700 -4.582 4.269 1.00 97.81 111 LYS A CA 1
ATOM 905 C C . LYS A 1 111 ? -6.766 -4.478 3.064 1.00 97.81 111 LYS A C 1
ATOM 907 O O . LYS A 1 111 ? -6.514 -5.485 2.402 1.00 97.81 111 LYS A O 1
ATOM 912 N N . GLU A 1 112 ? -6.235 -3.285 2.798 1.00 97.75 112 GLU A N 1
ATOM 913 C CA . GLU A 1 112 ? -5.305 -3.065 1.686 1.00 97.75 112 GLU A CA 1
ATOM 914 C C . GLU A 1 112 ? -3.992 -3.840 1.888 1.00 97.75 112 GLU A C 1
ATOM 916 O O . GLU A 1 112 ? -3.498 -4.486 0.963 1.00 97.75 112 GLU A O 1
ATOM 921 N N . TYR A 1 113 ? -3.459 -3.853 3.113 1.00 98.00 113 TYR A N 1
ATOM 922 C CA . TYR A 1 113 ? -2.252 -4.604 3.459 1.00 98.00 113 TYR A CA 1
ATOM 923 C C . TYR A 1 113 ? -2.420 -6.107 3.201 1.00 98.00 113 TYR A C 1
ATOM 925 O O . TYR A 1 113 ? -1.529 -6.739 2.631 1.00 98.00 113 TYR A O 1
ATOM 933 N N . LEU A 1 114 ? -3.569 -6.684 3.572 1.00 97.19 114 LEU A N 1
ATOM 934 C CA . LEU A 1 114 ? -3.855 -8.097 3.315 1.00 97.19 114 LEU A CA 1
ATOM 935 C C . LEU A 1 114 ? -4.010 -8.382 1.816 1.00 97.19 114 LEU A C 1
ATOM 937 O O . LEU A 1 114 ? -3.465 -9.372 1.330 1.00 97.19 114 LEU A O 1
ATOM 941 N N . ALA A 1 115 ? -4.676 -7.497 1.068 1.00 96.94 115 ALA A N 1
ATOM 942 C CA . ALA A 1 115 ? -4.823 -7.631 -0.382 1.00 96.94 115 ALA A CA 1
ATOM 943 C C . ALA A 1 115 ? -3.469 -7.626 -1.117 1.00 96.94 115 ALA A C 1
ATOM 945 O O . ALA A 1 115 ? -3.300 -8.315 -2.123 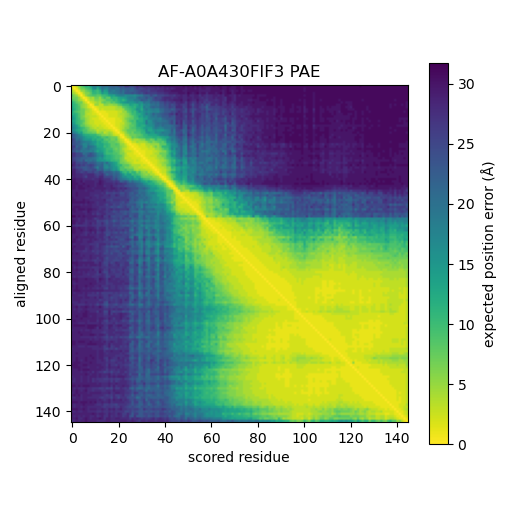1.00 96.94 115 ALA A O 1
ATOM 946 N N . LEU A 1 116 ? -2.478 -6.900 -0.592 1.00 95.69 116 LEU A N 1
ATOM 947 C CA . LEU A 1 116 ? -1.120 -6.854 -1.136 1.00 95.69 116 LEU A CA 1
ATOM 948 C C . LEU A 1 116 ? -0.238 -8.052 -0.739 1.00 95.69 116 LEU A C 1
ATOM 950 O O . LEU A 1 116 ? 0.909 -8.116 -1.190 1.00 95.69 116 LEU A O 1
ATOM 954 N N . GLY A 1 117 ? -0.752 -9.018 0.030 1.00 95.25 117 GLY A N 1
ATOM 955 C CA . GLY A 1 117 ? -0.007 -10.202 0.475 1.00 95.25 117 GLY A CA 1
ATOM 956 C C . GLY A 1 117 ? 0.694 -10.014 1.821 1.00 95.25 117 GLY A C 1
ATOM 957 O O . GLY A 1 117 ? 1.815 -10.486 2.011 1.00 95.25 117 GLY A O 1
ATOM 958 N N . GLY A 1 118 ? 0.058 -9.284 2.738 1.00 93.56 118 GLY A N 1
ATOM 959 C CA . GLY A 1 118 ? 0.536 -9.064 4.096 1.00 93.56 118 GLY A CA 1
ATOM 960 C C . GLY A 1 118 ? 0.906 -10.345 4.860 1.00 93.56 118 GLY A C 1
ATOM 961 O O . GLY A 1 118 ? 0.403 -11.433 4.605 1.00 93.56 118 GLY A O 1
ATOM 962 N N . ASN A 1 119 ? 1.809 -10.218 5.833 1.00 95.06 119 ASN A N 1
ATOM 963 C CA . ASN A 1 119 ? 2.267 -11.347 6.650 1.00 95.06 119 ASN A CA 1
ATOM 964 C C . ASN A 1 119 ? 1.275 -11.746 7.764 1.00 95.06 119 ASN A C 1
ATOM 966 O O . ASN A 1 119 ? 0.384 -10.980 8.135 1.00 95.06 119 ASN A O 1
ATOM 970 N N . GLY A 1 120 ? 1.485 -12.925 8.366 1.00 95.06 120 GLY A N 1
ATOM 971 C CA . GLY A 1 120 ? 0.608 -13.473 9.412 1.00 95.06 120 GLY A CA 1
ATOM 972 C C . GLY A 1 120 ? 0.440 -12.579 10.648 1.00 95.06 120 GLY A C 1
ATOM 973 O O . GLY A 1 120 ? -0.647 -12.515 11.215 1.00 95.06 120 GLY A O 1
ATOM 974 N N . LEU A 1 121 ? 1.473 -11.820 11.032 1.00 96.19 121 LEU A N 1
ATOM 975 C CA . LEU A 1 121 ? 1.361 -10.850 12.127 1.00 96.19 121 LEU A CA 1
ATOM 976 C C . LEU A 1 121 ? 0.375 -9.720 11.783 1.00 96.19 121 LEU A C 1
ATOM 978 O O . LEU A 1 121 ? -0.397 -9.289 12.637 1.00 96.19 121 LEU A O 1
ATOM 982 N N . GLY A 1 122 ? 0.380 -9.252 10.533 1.00 96.81 122 GLY A N 1
ATOM 983 C CA . GLY A 1 122 ? -0.576 -8.251 10.072 1.00 96.81 122 GLY A CA 1
ATOM 984 C C . GLY A 1 122 ? -2.008 -8.780 9.994 1.00 96.81 122 GLY A C 1
ATOM 985 O O . GLY A 1 122 ? -2.920 -8.055 10.374 1.00 96.81 122 GLY A O 1
ATOM 986 N N . HIS A 1 123 ? -2.202 -10.047 9.612 1.00 97.75 123 HIS A N 1
ATOM 987 C CA . HIS A 1 123 ? -3.509 -10.713 9.714 1.00 97.75 123 HIS A CA 1
ATOM 988 C C . HIS A 1 123 ? -4.028 -10.718 11.155 1.00 97.75 123 HIS A C 1
ATOM 990 O O . HIS A 1 123 ? -5.116 -10.215 11.415 1.00 97.75 123 HIS A O 1
ATOM 996 N N . ALA A 1 124 ? -3.213 -11.184 12.106 1.00 98.00 124 ALA A N 1
ATOM 997 C CA . ALA A 1 124 ? -3.601 -11.216 13.514 1.00 98.00 124 ALA A CA 1
ATOM 998 C C . ALA A 1 124 ? -3.924 -9.815 14.067 1.00 98.00 124 ALA A C 1
ATOM 1000 O O . ALA A 1 124 ? -4.876 -9.645 14.829 1.00 98.00 124 ALA A O 1
ATOM 1001 N N . ARG A 1 125 ? -3.158 -8.790 13.664 1.00 97.44 125 ARG A N 1
ATOM 1002 C CA . ARG A 1 125 ? -3.434 -7.398 14.046 1.00 97.44 125 ARG A CA 1
ATOM 1003 C C . ARG A 1 125 ? -4.751 -6.895 13.458 1.00 97.44 125 ARG A C 1
ATOM 1005 O O . ARG A 1 125 ? -5.508 -6.249 14.179 1.00 97.44 125 ARG A O 1
ATOM 1012 N N . TYR A 1 126 ? -5.017 -7.174 12.186 1.00 98.19 126 TYR A N 1
ATOM 1013 C CA . TYR A 1 126 ? -6.269 -6.795 11.536 1.00 98.19 126 TYR A CA 1
ATOM 1014 C C . TYR A 1 126 ? -7.478 -7.448 12.215 1.00 98.19 126 TYR A C 1
ATOM 1016 O O . TYR A 1 126 ? -8.454 -6.761 12.513 1.00 98.19 126 TYR A O 1
ATOM 1024 N N . ASP A 1 127 ? -7.389 -8.738 12.538 1.00 98.31 127 ASP A N 1
ATOM 1025 C CA . ASP A 1 127 ? -8.458 -9.457 13.234 1.00 98.31 127 ASP A CA 1
ATOM 1026 C C . ASP A 1 127 ? -8.699 -8.891 14.639 1.00 98.31 127 ASP A C 1
ATOM 1028 O O . ASP A 1 127 ? -9.847 -8.695 15.038 1.00 98.31 127 ASP A O 1
ATOM 1032 N N . ALA A 1 128 ? -7.629 -8.548 15.367 1.00 97.62 128 ALA A N 1
ATOM 1033 C CA . ALA A 1 128 ? -7.730 -7.903 16.674 1.00 97.62 128 ALA A CA 1
ATOM 1034 C C . ALA A 1 128 ? -8.388 -6.515 16.593 1.00 97.62 128 ALA A C 1
ATOM 1036 O O . ALA A 1 128 ? -9.260 -6.212 17.405 1.00 97.62 128 ALA A O 1
ATOM 1037 N N . LEU A 1 129 ? -8.013 -5.691 15.605 1.00 97.44 129 LEU A N 1
ATOM 1038 C CA . LEU A 1 129 ? -8.657 -4.396 15.347 1.00 97.44 129 LEU A CA 1
ATOM 1039 C C . LEU A 1 129 ? -10.141 -4.580 15.024 1.00 97.44 129 LEU A C 1
ATOM 1041 O O . LEU A 1 129 ? -11.000 -3.926 15.601 1.00 97.44 129 LEU A O 1
ATOM 1045 N N . LYS A 1 130 ? -10.467 -5.522 14.139 1.00 98.19 130 LYS A N 1
ATOM 1046 C CA . LYS A 1 130 ? -11.852 -5.785 13.746 1.00 98.19 130 LYS A CA 1
ATOM 1047 C C . LYS A 1 130 ? -12.698 -6.248 14.930 1.00 98.19 130 LYS A C 1
ATOM 1049 O O . LYS A 1 130 ? -13.820 -5.777 15.093 1.00 98.19 130 LYS A O 1
ATOM 1054 N N . ALA A 1 131 ? -12.164 -7.138 15.764 1.00 97.94 131 ALA A N 1
ATOM 1055 C CA . ALA A 1 131 ? -12.835 -7.588 16.977 1.00 97.94 131 ALA A CA 1
ATOM 1056 C C . ALA A 1 131 ? -13.051 -6.436 17.972 1.00 97.94 131 ALA A C 1
ATOM 1058 O O . ALA A 1 131 ? -14.140 -6.315 18.531 1.00 97.94 131 ALA A O 1
ATOM 1059 N N . ASP A 1 132 ? -12.051 -5.568 18.159 1.00 96.81 132 ASP A N 1
ATOM 1060 C CA . ASP A 1 132 ? -12.165 -4.384 19.017 1.00 96.81 132 ASP A CA 1
ATOM 1061 C C . ASP A 1 132 ? -13.228 -3.406 18.497 1.00 96.81 132 ASP A C 1
ATOM 1063 O O . ASP A 1 132 ? -14.059 -2.937 19.271 1.00 96.81 132 ASP A O 1
ATOM 1067 N N . TYR A 1 133 ? -13.260 -3.155 17.184 1.00 97.06 133 TYR A N 1
ATOM 1068 C CA . TYR A 1 133 ? -14.261 -2.294 16.554 1.00 97.06 133 TYR A CA 1
ATOM 1069 C C . TYR A 1 133 ? -15.680 -2.830 16.762 1.00 97.06 133 TYR A C 1
ATOM 1071 O O . TYR A 1 133 ? -16.551 -2.091 17.211 1.00 97.06 133 TYR A O 1
ATOM 1079 N N . VAL A 1 134 ? -15.902 -4.122 16.496 1.00 97.62 134 VAL A N 1
ATOM 1080 C CA . VAL A 1 134 ? -17.215 -4.766 16.676 1.00 97.62 134 VAL A CA 1
ATOM 1081 C C . VAL A 1 134 ? -17.647 -4.740 18.140 1.00 97.62 134 VAL A C 1
ATOM 1083 O O . VAL A 1 134 ? -18.814 -4.471 18.427 1.00 97.62 134 VAL A O 1
ATOM 1086 N N . ARG A 1 135 ? -16.722 -4.984 19.079 1.00 96.81 135 ARG A N 1
ATOM 1087 C CA . ARG A 1 135 ? -17.015 -4.891 20.515 1.00 96.81 135 ARG A CA 1
ATOM 1088 C C . ARG A 1 135 ? -17.502 -3.487 20.876 1.00 96.81 135 ARG A C 1
ATOM 1090 O O . ARG A 1 135 ? -18.580 -3.350 21.440 1.00 96.81 135 ARG A O 1
ATOM 1097 N N . ARG A 1 136 ? -16.751 -2.455 20.480 1.00 96.19 136 ARG A N 1
ATOM 1098 C CA . ARG A 1 136 ? -17.083 -1.040 20.723 1.00 96.19 136 ARG A CA 1
ATOM 1099 C C . ARG A 1 136 ? -18.401 -0.621 20.088 1.00 96.19 136 ARG A C 1
ATOM 1101 O O . ARG A 1 136 ? -19.176 0.099 20.706 1.00 96.19 136 ARG A O 1
ATOM 1108 N N . GLU A 1 137 ? -18.672 -1.096 18.877 1.00 96.38 137 GLU A N 1
ATOM 1109 C CA . GLU A 1 137 ? -19.939 -0.856 18.190 1.00 96.38 137 GLU A CA 1
ATOM 1110 C C . GLU A 1 137 ? -21.118 -1.488 18.938 1.00 96.38 137 GLU A C 1
ATOM 1112 O O . GLU A 1 137 ? -22.154 -0.850 19.103 1.00 96.38 137 GLU A O 1
ATOM 1117 N N . THR A 1 138 ? -20.937 -2.708 19.446 1.00 97.31 138 THR A N 1
ATOM 1118 C CA . THR A 1 138 ? -21.964 -3.441 20.202 1.00 97.31 138 THR A CA 1
ATOM 1119 C C . THR A 1 138 ? -22.229 -2.808 21.569 1.00 97.31 138 THR A C 1
ATOM 1121 O O . THR A 1 138 ? -23.375 -2.710 22.001 1.00 97.31 138 THR A O 1
ATOM 1124 N N . GLU A 1 139 ? -21.173 -2.373 22.253 1.00 96.75 139 GLU A N 1
ATOM 1125 C CA . GLU A 1 139 ? -21.234 -1.746 23.578 1.00 96.75 139 GLU A CA 1
ATOM 1126 C C . GLU A 1 139 ? -21.580 -0.248 23.508 1.00 96.75 139 GLU A C 1
ATOM 1128 O O . GLU A 1 139 ? -21.809 0.380 24.540 1.00 96.75 139 GLU A O 1
ATOM 1133 N N . CYS A 1 140 ? -21.631 0.329 22.299 1.00 94.06 140 CYS A N 1
ATOM 1134 C CA . CYS A 1 140 ? -21.697 1.773 22.058 1.00 94.06 140 CYS A CA 1
ATOM 1135 C C . CYS A 1 140 ? -20.586 2.568 22.779 1.00 94.06 140 CYS A C 1
ATOM 1137 O O . CYS A 1 140 ? -20.760 3.755 23.065 1.00 94.06 140 CYS A O 1
ATOM 1139 N N . ASP A 1 141 ? -19.440 1.935 23.045 1.00 92.44 141 ASP A N 1
ATOM 1140 C CA . ASP A 1 141 ? -18.296 2.525 23.742 1.00 92.44 141 ASP A CA 1
ATOM 1141 C C . ASP A 1 141 ? -17.222 2.992 22.752 1.00 92.44 141 ASP A C 1
ATOM 1143 O O . ASP A 1 141 ? -16.377 2.234 22.261 1.00 92.44 141 ASP A O 1
ATOM 1147 N N . TRP A 1 142 ? -17.240 4.294 22.484 1.00 93.25 142 TRP A N 1
ATOM 1148 C CA . TRP A 1 142 ? -16.280 4.955 21.605 1.00 93.25 142 TRP A CA 1
ATOM 1149 C C . TRP A 1 142 ? -15.189 5.709 22.367 1.00 93.25 142 TRP A C 1
ATOM 1151 O O . TRP A 1 142 ? -14.474 6.505 21.754 1.00 93.25 142 TRP A O 1
ATOM 1161 N N . GLU A 1 143 ? -15.032 5.470 23.673 1.00 92.12 143 GLU A N 1
ATOM 1162 C CA . GLU A 1 143 ? -13.934 6.048 24.440 1.00 92.12 143 GLU A CA 1
ATOM 1163 C C . GLU A 1 143 ? -12.637 5.273 24.180 1.00 92.12 143 GLU A C 1
ATOM 1165 O O . GLU A 1 143 ? -12.447 4.114 24.565 1.00 92.12 143 GLU A O 1
ATOM 1170 N N . TYR A 1 144 ? -11.716 5.932 23.486 1.00 87.88 144 TYR A N 1
ATOM 1171 C CA . TYR A 1 144 ? -10.344 5.472 23.312 1.00 87.88 144 TYR A CA 1
ATOM 1172 C C . TYR A 1 144 ? -9.481 6.102 24.413 1.00 87.88 144 TYR A C 1
ATOM 1174 O O . TYR A 1 144 ? -9.704 7.255 24.786 1.00 87.88 144 TYR A O 1
ATOM 1182 N N . ARG A 1 145 ? -8.531 5.338 24.959 1.00 76.50 145 ARG A N 1
ATOM 1183 C CA . ARG A 1 145 ? -7.625 5.765 26.035 1.00 76.50 145 ARG A CA 1
ATOM 1184 C C . ARG A 1 145 ? -6.182 5.695 25.577 1.00 76.50 145 ARG A C 1
ATOM 1186 O O . ARG A 1 145 ? -5.869 4.725 24.852 1.00 76.50 145 ARG A O 1
#

pLDDT: mean 80.72, std 17.82, range [42.75, 98.31]

Radius of gyration: 31.71 Å; Cα contacts (8 Å, |Δi|>4): 61; chains: 1; bounding box: 44×59×83 Å

Solvent-accessible surface area (backbone atoms only — not comparable to full-atom values): 8206 Å² total; per-residue (Å²): 134,86,77,79,72,65,84,75,42,72,66,47,56,52,52,51,49,53,50,53,54,52,56,50,50,52,51,51,47,52,50,52,52,50,47,61,58,48,71,76,49,87,53,88,75,46,71,68,56,51,53,47,51,52,73,70,29,68,66,50,57,53,48,51,59,46,49,55,50,51,50,52,54,47,54,52,50,51,52,51,50,52,52,51,48,46,52,52,28,46,54,54,44,68,48,86,59,65,43,68,70,54,45,54,49,23,50,52,29,30,54,53,27,52,74,75,66,51,53,71,70,56,53,55,51,41,51,50,51,52,52,53,52,52,50,27,63,74,70,70,51,76,82,52,122

Mean predicted aligned error: 16.05 Å

Foldseek 3Di:
DDDDCLVVDPVNVVVVVVVVCVVVVVVCVVVVVVVVVVVVPPPPCPPVNVVVCCVPPPVNVVVVVVVVVVVVVVVVVVVVVLVVLLVVLVCLLPDADQFPVSLVVSLVSLVVNVVSPHDPVSVVSNVVSVVVNVVCVVVVPGGGD

Secondary structure (DSSP, 8-state):
-PPPGGGS-HHHHHHHHHHHHHHHHHHHHHHHHHHHHHGGG-S---HHHHHHHHHH-HHHHHHHHHHHHHHHHHHHHHHHHHHHHHHHHHHHHHS---SHHHHHHHHHHHHHHHHTT--HHHHHHHHHHHHHHHHHHHHT-----

Nearest PDB structures (foldseek):
  6xns-assembly1_B  TM=4.565E-01  e=1.229E+00  synthetic construct
  6krf-assembly1_A  TM=2.036E-01  e=3.047E+00  Physeter macrocephalus
  7xcq-assembly1_A  TM=2.129E-01  e=5.581E+00  Physeter macrocephalus
  3sdn-assembly1_A  TM=1.935E-01  e=4.654E+00  Physeter macrocephalus
  6z4r-assembly1_A  TM=2.108E-01  e=6.298E+00  Physeter macrocephalus